Protein AF-A0A356E3Y5-F1 (afdb_monomer_lite)

Radius of gyration: 15.41 Å; chains: 1; bounding box: 36×30×42 Å

pLDDT: mean 76.11, std 13.59, range [34.47, 90.25]

Structure (mmCIF, N/CA/C/O backbone):
data_AF-A0A356E3Y5-F1
#
_entry.id   AF-A0A356E3Y5-F1
#
loop_
_atom_site.group_PDB
_atom_site.id
_atom_site.type_symbol
_atom_site.label_atom_id
_atom_site.label_alt_id
_atom_site.label_comp_id
_atom_site.label_asym_id
_atom_site.label_entity_id
_atom_site.label_seq_id
_atom_site.pdbx_PDB_ins_code
_atom_site.Cartn_x
_atom_site.Cartn_y
_atom_site.Cartn_z
_atom_site.occupancy
_atom_site.B_iso_or_equiv
_atom_site.auth_seq_id
_atom_site.auth_comp_id
_atom_site.auth_asym_id
_atom_site.auth_atom_id
_atom_site.pdbx_PDB_model_num
ATOM 1 N N . GLU A 1 1 ? -24.218 -9.425 7.851 1.00 43.59 1 GLU A N 1
ATOM 2 C CA . GLU A 1 1 ? -22.806 -9.278 8.268 1.00 43.59 1 GLU A CA 1
ATOM 3 C C . GLU A 1 1 ? -22.365 -7.830 8.104 1.00 43.59 1 GLU A C 1
ATOM 5 O O . GLU A 1 1 ? -22.901 -7.154 7.236 1.00 43.59 1 GLU A O 1
ATOM 10 N N . ALA A 1 2 ? -21.460 -7.327 8.948 1.00 52.69 2 ALA A N 1
ATOM 11 C CA . ALA A 1 2 ? -20.841 -6.020 8.716 1.00 52.69 2 ALA A CA 1
ATOM 12 C C . ALA A 1 2 ? -19.792 -6.172 7.606 1.00 52.69 2 ALA A C 1
ATOM 14 O O . ALA A 1 2 ? -19.035 -7.141 7.642 1.00 52.69 2 ALA A O 1
ATOM 15 N N . GLU A 1 3 ? -19.762 -5.256 6.633 1.00 55.31 3 GLU A N 1
ATOM 16 C CA . GLU A 1 3 ? -18.768 -5.289 5.555 1.00 55.31 3 GLU A CA 1
ATOM 17 C C . GLU A 1 3 ? -17.345 -5.389 6.133 1.00 55.31 3 GLU A C 1
ATOM 19 O O . GLU A 1 3 ? -17.031 -4.707 7.117 1.00 55.31 3 GLU A O 1
ATOM 24 N N . PRO A 1 4 ? -16.475 -6.239 5.559 1.00 58.53 4 PRO A N 1
ATOM 25 C CA . PRO A 1 4 ? -15.102 -6.349 6.018 1.00 58.53 4 PRO A CA 1
ATOM 26 C C . PRO A 1 4 ? -14.394 -4.999 5.862 1.00 58.53 4 PRO A C 1
ATOM 28 O O . PRO A 1 4 ? -14.487 -4.341 4.825 1.00 58.53 4 PRO A O 1
ATOM 31 N N . HIS A 1 5 ? -13.668 -4.590 6.904 1.00 66.00 5 HIS A N 1
ATOM 32 C CA . HIS A 1 5 ? -12.854 -3.377 6.884 1.00 66.00 5 HIS A CA 1
ATOM 33 C C . HIS A 1 5 ? -11.928 -3.383 5.660 1.00 66.00 5 HIS A C 1
ATOM 35 O O . HIS A 1 5 ? -11.072 -4.257 5.515 1.00 66.00 5 HIS A O 1
ATOM 41 N N . CYS A 1 6 ? -12.107 -2.412 4.765 1.00 71.00 6 CYS A N 1
ATOM 42 C CA . CYS A 1 6 ? -11.373 -2.375 3.508 1.00 71.00 6 CYS A CA 1
ATOM 43 C C . CYS A 1 6 ? -10.046 -1.613 3.672 1.00 71.00 6 CYS A C 1
ATOM 45 O O . CYS A 1 6 ? -10.034 -0.407 3.944 1.00 71.00 6 CYS A O 1
ATOM 47 N N . PHE A 1 7 ? -8.934 -2.321 3.459 1.00 81.75 7 PHE A N 1
ATOM 48 C CA . PHE A 1 7 ? -7.602 -1.750 3.258 1.00 81.75 7 PHE A CA 1
ATOM 49 C C . PHE A 1 7 ? -7.398 -1.499 1.762 1.00 81.75 7 PHE A C 1
ATOM 51 O O . PHE A 1 7 ? -7.470 -2.421 0.950 1.00 81.75 7 PHE A O 1
ATOM 58 N N . SER A 1 8 ? -7.177 -0.246 1.376 1.00 83.75 8 SER A N 1
ATOM 59 C CA . SER A 1 8 ? -6.909 0.129 -0.011 1.00 83.75 8 SER A CA 1
ATOM 60 C C . SER A 1 8 ? -5.586 0.868 -0.111 1.00 83.75 8 SER A C 1
ATOM 62 O O . SER A 1 8 ? -5.288 1.764 0.677 1.00 83.75 8 SER A O 1
ATOM 64 N N . VAL A 1 9 ? -4.817 0.531 -1.138 1.00 81.94 9 VAL A N 1
ATOM 65 C CA . VAL A 1 9 ? -3.575 1.221 -1.463 1.00 81.94 9 VAL A CA 1
ATOM 66 C C . VAL A 1 9 ? -3.765 1.959 -2.776 1.00 81.94 9 VAL A C 1
ATOM 68 O O . VAL A 1 9 ? -4.138 1.363 -3.785 1.00 81.94 9 VAL A O 1
ATOM 71 N N . LEU A 1 10 ? -3.517 3.263 -2.759 1.00 81.56 10 LEU A N 1
ATOM 72 C CA . LEU A 1 10 ? -3.509 4.099 -3.947 1.00 81.56 10 LEU A CA 1
ATOM 73 C C . LEU A 1 10 ? -2.078 4.216 -4.453 1.00 81.56 10 LEU A C 1
ATOM 75 O O . LEU A 1 10 ? -1.182 4.714 -3.768 1.00 81.56 10 LEU A O 1
ATOM 79 N N . LEU A 1 11 ? -1.873 3.737 -5.671 1.00 77.12 11 LEU A N 1
ATOM 80 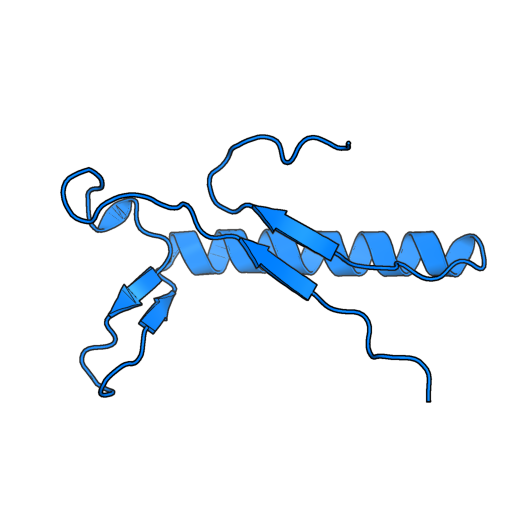C CA . LEU A 1 11 ? -0.593 3.830 -6.348 1.00 77.12 11 LEU A CA 1
ATOM 81 C C . LEU A 1 11 ? -0.495 5.170 -7.089 1.00 77.12 11 LEU A C 1
ATOM 83 O O . LEU A 1 11 ? -1.508 5.646 -7.612 1.00 77.12 11 LEU A O 1
ATOM 87 N N . PRO A 1 12 ? 0.706 5.773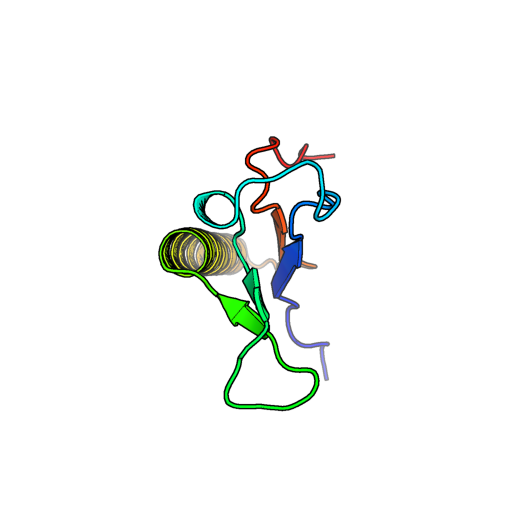 -7.172 1.00 71.38 12 PRO A N 1
ATOM 88 C CA . PRO A 1 12 ? 0.927 6.961 -7.981 1.00 71.38 12 PRO A CA 1
ATOM 89 C C . PRO A 1 12 ? 0.426 6.745 -9.401 1.00 71.38 12 PRO A C 1
ATOM 91 O O . PRO A 1 12 ? 0.841 5.811 -10.091 1.00 71.38 12 PRO A O 1
ATOM 94 N N . LYS A 1 13 ? -0.412 7.666 -9.872 1.00 68.00 13 LYS A N 1
ATOM 95 C CA . LYS A 1 13 ? -0.853 7.705 -11.264 1.00 68.00 13 LYS A CA 1
ATOM 96 C C . LYS A 1 13 ? 0.234 8.366 -12.121 1.00 68.00 13 LYS A C 1
ATOM 98 O O . LYS A 1 13 ? 0.030 9.444 -12.661 1.00 68.00 13 LYS A O 1
ATOM 103 N N . ARG A 1 14 ? 1.420 7.753 -12.199 1.00 65.06 14 ARG A N 1
ATOM 104 C CA . ARG A 1 14 ? 2.513 8.230 -13.064 1.00 65.06 14 ARG A CA 1
ATOM 105 C C . ARG A 1 14 ? 2.396 7.604 -14.447 1.00 65.06 14 ARG A C 1
ATOM 107 O O . ARG A 1 14 ? 2.166 6.396 -14.567 1.00 65.06 14 ARG A O 1
ATOM 114 N N . LYS A 1 15 ? 2.571 8.401 -15.506 1.00 60.81 15 LYS A N 1
ATOM 115 C CA . LYS A 1 15 ? 2.674 7.837 -16.856 1.00 60.81 15 LYS A CA 1
ATOM 116 C C . LYS A 1 15 ? 3.964 7.026 -16.958 1.00 60.81 15 LYS A C 1
ATOM 118 O O . LYS A 1 15 ? 4.989 7.393 -16.391 1.00 60.81 15 LYS A O 1
ATOM 123 N N . LYS A 1 16 ? 3.941 5.939 -17.737 1.00 60.44 16 LYS A N 1
ATOM 124 C CA . LYS A 1 16 ? 5.135 5.107 -17.990 1.00 60.44 16 LYS A CA 1
ATOM 125 C C . LYS A 1 16 ? 6.318 5.909 -18.563 1.00 60.44 16 LYS A C 1
ATOM 127 O O . LYS A 1 16 ? 7.448 5.465 -18.421 1.00 60.44 16 LYS A O 1
ATOM 132 N N . SER A 1 17 ? 6.072 7.050 -19.203 1.00 63.56 17 SER A N 1
ATOM 133 C CA . SER A 1 17 ? 7.100 7.946 -19.747 1.00 63.56 17 SER A CA 1
ATOM 134 C C . SER A 1 17 ? 7.749 8.867 -18.707 1.00 63.56 17 SER A C 1
ATOM 136 O O . SER A 1 17 ? 8.786 9.446 -18.992 1.00 63.56 17 SER A O 1
ATOM 138 N N . GLU A 1 18 ? 7.147 9.024 -17.526 1.00 64.19 18 GLU A N 1
ATOM 139 C CA . GLU A 1 18 ? 7.519 10.040 -16.525 1.00 64.19 18 GLU A CA 1
ATOM 140 C C . GLU A 1 18 ? 8.222 9.440 -15.295 1.00 64.19 18 GLU A C 1
ATOM 142 O O . GLU A 1 18 ? 8.592 10.170 -14.383 1.00 64.19 18 GLU A O 1
ATOM 147 N N . ALA A 1 19 ? 8.389 8.114 -15.237 1.00 61.28 19 ALA A N 1
ATOM 148 C CA . ALA A 1 19 ? 9.000 7.428 -14.100 1.00 61.28 19 ALA A CA 1
ATOM 149 C C . ALA A 1 19 ? 10.010 6.378 -14.563 1.00 61.28 19 ALA A C 1
ATOM 151 O O . ALA A 1 19 ? 9.646 5.438 -15.294 1.00 61.28 19 ALA A O 1
ATOM 152 N N . LEU A 1 20 ? 11.249 6.504 -14.072 1.00 65.62 20 LEU A N 1
ATOM 153 C CA . LEU A 1 20 ? 12.249 5.438 -14.126 1.00 65.62 20 LEU A CA 1
ATOM 154 C C . LEU A 1 20 ? 11.654 4.167 -13.507 1.00 65.62 20 LEU A C 1
ATOM 156 O O . LEU A 1 20 ? 10.842 4.238 -12.586 1.00 65.62 20 LEU A O 1
ATOM 160 N N . ILE A 1 21 ? 12.017 2.991 -14.028 1.00 62.62 21 ILE A N 1
ATOM 161 C CA . ILE A 1 21 ? 11.473 1.706 -13.548 1.00 62.62 21 ILE A CA 1
ATOM 162 C C . ILE A 1 21 ? 11.725 1.529 -12.042 1.00 62.62 21 ILE A C 1
ATOM 164 O O . ILE A 1 21 ? 10.866 1.001 -11.340 1.00 62.62 21 ILE A O 1
ATOM 168 N N . GLU A 1 22 ? 12.854 2.038 -11.552 1.00 59.78 22 GLU A N 1
ATOM 169 C CA . GLU A 1 22 ? 13.270 2.015 -10.145 1.00 59.78 22 GLU A CA 1
ATOM 170 C C . GLU A 1 22 ? 12.365 2.849 -9.226 1.00 59.78 22 GLU A C 1
ATOM 172 O O . GLU A 1 22 ? 12.217 2.537 -8.048 1.00 59.78 22 GLU A O 1
ATOM 177 N N . GLU A 1 23 ? 11.688 3.861 -9.770 1.00 65.81 23 GLU A N 1
ATOM 178 C CA . GLU A 1 23 ? 10.737 4.701 -9.035 1.00 65.81 23 GLU A CA 1
ATOM 179 C C . GLU A 1 23 ? 9.310 4.132 -9.040 1.00 65.81 23 GLU A C 1
ATOM 181 O O . GLU A 1 23 ? 8.385 4.724 -8.478 1.00 65.81 23 GLU A O 1
ATOM 186 N N . ARG A 1 24 ? 9.088 2.993 -9.707 1.00 74.19 24 ARG A N 1
ATOM 187 C CA . ARG A 1 24 ? 7.767 2.363 -9.775 1.00 74.19 24 ARG A CA 1
ATOM 188 C C . ARG A 1 24 ? 7.591 1.424 -8.598 1.00 74.19 24 ARG A C 1
ATOM 190 O O . ARG A 1 24 ? 8.420 0.556 -8.355 1.00 74.19 24 ARG A O 1
ATOM 197 N N . PHE A 1 25 ? 6.456 1.531 -7.916 1.00 80.31 25 PHE A N 1
ATOM 198 C CA . PHE A 1 25 ? 6.089 0.591 -6.853 1.00 80.31 25 PHE A CA 1
ATOM 199 C C . PHE A 1 25 ? 5.556 -0.739 -7.383 1.00 80.31 25 PHE A C 1
ATOM 201 O O . PHE A 1 25 ? 5.622 -1.738 -6.676 1.00 80.31 25 PHE A O 1
ATOM 208 N N . ILE A 1 26 ? 5.055 -0.760 -8.621 1.00 85.12 26 ILE A N 1
ATOM 209 C CA . ILE A 1 26 ? 4.600 -1.970 -9.305 1.00 85.12 26 ILE A CA 1
ATOM 210 C C . ILE A 1 26 ? 5.164 -2.034 -10.723 1.00 85.12 26 ILE A C 1
ATOM 212 O O . ILE A 1 26 ? 5.280 -1.018 -11.414 1.00 85.12 26 ILE A O 1
ATOM 216 N N . ILE A 1 27 ? 5.484 -3.240 -11.175 1.00 85.00 27 ILE A N 1
ATOM 217 C CA . ILE A 1 27 ? 5.959 -3.528 -12.531 1.00 85.00 27 ILE A CA 1
ATOM 218 C C . ILE A 1 27 ? 5.218 -4.746 -13.093 1.00 85.00 27 ILE A C 1
ATOM 220 O O . ILE A 1 27 ? 4.745 -5.567 -12.306 1.00 85.00 27 ILE A O 1
ATOM 224 N N . PRO A 1 28 ? 5.087 -4.884 -14.426 1.00 86.19 28 PRO A N 1
ATOM 225 C CA . PRO A 1 28 ? 4.522 -6.090 -15.022 1.00 86.19 28 PRO A CA 1
ATOM 226 C C . PRO A 1 28 ? 5.272 -7.340 -14.556 1.00 86.19 28 PRO A C 1
ATOM 228 O O . PRO A 1 28 ? 6.505 -7.336 -14.470 1.00 86.19 28 PRO A O 1
ATOM 231 N N . ASP A 1 29 ? 4.534 -8.404 -14.262 1.00 86.44 29 ASP A N 1
ATOM 232 C CA . ASP A 1 29 ? 5.128 -9.703 -13.981 1.00 86.44 29 ASP A CA 1
ATOM 233 C C . ASP A 1 29 ? 5.416 -10.423 -15.303 1.00 86.44 29 ASP A C 1
ATOM 235 O O . ASP A 1 29 ? 4.507 -10.787 -16.041 1.00 86.44 29 ASP A O 1
ATOM 239 N N . GLY A 1 30 ? 6.696 -10.635 -15.614 1.00 84.25 30 GLY A N 1
ATOM 240 C CA . GLY A 1 30 ? 7.105 -11.346 -16.828 1.00 84.25 30 GLY A CA 1
ATOM 241 C C . GLY A 1 30 ? 6.739 -12.834 -16.834 1.00 84.25 30 GLY A C 1
ATOM 242 O O . GLY A 1 30 ? 6.851 -13.475 -17.874 1.00 84.25 30 GLY A O 1
ATOM 243 N N . ARG A 1 31 ? 6.321 -13.394 -15.691 1.00 86.81 31 ARG A N 1
ATOM 244 C CA . ARG A 1 31 ? 5.946 -14.809 -15.547 1.00 86.81 31 ARG A CA 1
ATOM 245 C C . ARG A 1 31 ? 4.452 -15.054 -15.746 1.00 86.81 31 ARG A C 1
ATOM 247 O O . ARG A 1 31 ? 4.067 -16.184 -16.027 1.00 86.81 31 ARG A O 1
ATOM 254 N N . LEU A 1 32 ? 3.619 -14.025 -15.582 1.00 86.06 32 LEU A N 1
ATOM 255 C CA . LEU A 1 32 ? 2.163 -14.144 -15.557 1.00 86.06 32 LEU A CA 1
ATOM 256 C C . LEU A 1 32 ? 1.524 -13.107 -16.482 1.00 86.06 32 LEU A C 1
ATOM 258 O O . LEU A 1 32 ? 1.757 -11.905 -16.362 1.00 86.06 32 LEU A O 1
ATOM 262 N N . CYS A 1 33 ? 0.665 -13.565 -17.393 1.00 83.00 33 CYS A N 1
ATOM 263 C CA . CYS A 1 33 ? -0.061 -12.665 -18.286 1.00 83.00 33 CYS A CA 1
ATOM 264 C C . CYS A 1 33 ? -0.958 -11.709 -17.477 1.00 83.00 33 CYS A C 1
ATOM 266 O O . CYS A 1 33 ? -1.584 -12.114 -16.497 1.00 83.00 33 CYS A O 1
ATOM 268 N N . ASN A 1 34 ? -1.014 -10.436 -17.884 1.00 83.00 34 ASN A N 1
ATOM 269 C CA . ASN A 1 34 ? -1.837 -9.384 -17.269 1.00 83.00 34 ASN A CA 1
ATOM 270 C C . ASN A 1 34 ? -1.640 -9.182 -15.755 1.00 83.00 34 ASN A C 1
ATOM 272 O O . ASN A 1 34 ? -2.502 -8.610 -15.091 1.00 83.00 34 ASN A O 1
ATOM 276 N N . SER A 1 35 ? -0.505 -9.618 -15.211 1.00 85.31 35 SER A N 1
ATOM 277 C CA . SER A 1 35 ? -0.204 -9.506 -13.788 1.00 85.31 35 SER A CA 1
ATOM 278 C C . SER A 1 35 ? 0.856 -8.442 -13.523 1.00 85.31 35 SER A C 1
ATOM 280 O O . SER A 1 35 ? 1.675 -8.109 -14.383 1.00 85.31 35 SER A O 1
ATOM 282 N N . TYR A 1 36 ? 0.836 -7.901 -12.309 1.00 85.88 36 TYR A N 1
ATOM 283 C CA . TYR A 1 36 ? 1.813 -6.939 -11.816 1.00 85.88 36 TYR A CA 1
ATOM 284 C C . TYR A 1 36 ? 2.364 -7.438 -10.487 1.00 85.88 36 TYR A C 1
ATOM 286 O O . TYR A 1 36 ? 1.638 -8.040 -9.697 1.00 85.88 36 TYR A O 1
ATOM 294 N N . ARG A 1 37 ? 3.632 -7.143 -10.223 1.00 87.38 37 ARG A N 1
ATOM 295 C CA . ARG A 1 37 ? 4.289 -7.411 -8.944 1.00 87.38 37 ARG A CA 1
ATOM 296 C C . ARG A 1 37 ? 4.813 -6.124 -8.337 1.00 87.38 37 ARG A C 1
ATOM 298 O O . ARG A 1 37 ? 5.158 -5.189 -9.066 1.00 87.38 37 ARG A O 1
ATOM 305 N N . PHE A 1 38 ? 4.899 -6.090 -7.014 1.00 86.88 38 PHE A N 1
ATOM 306 C CA . PHE A 1 38 ? 5.575 -5.000 -6.330 1.00 86.88 38 PHE A CA 1
ATOM 307 C C . PHE A 1 38 ? 7.085 -5.058 -6.596 1.00 86.88 38 PHE A C 1
ATOM 309 O O . PHE A 1 38 ? 7.674 -6.124 -6.788 1.00 86.88 38 PHE A O 1
ATOM 316 N N . THR A 1 39 ? 7.708 -3.889 -6.660 1.00 86.31 39 THR A N 1
ATOM 317 C CA . THR A 1 39 ? 9.167 -3.754 -6.569 1.00 86.31 39 THR A CA 1
ATOM 318 C C . THR A 1 39 ? 9.583 -3.769 -5.099 1.00 86.31 39 THR A C 1
ATOM 320 O O . THR A 1 39 ? 8.739 -3.549 -4.235 1.00 86.31 39 THR A O 1
ATOM 323 N N . ALA A 1 40 ? 10.869 -3.955 -4.784 1.00 87.25 40 ALA A N 1
ATOM 324 C CA . ALA A 1 40 ? 11.331 -3.913 -3.390 1.00 87.25 40 ALA A CA 1
ATOM 325 C C . ALA A 1 40 ? 10.958 -2.595 -2.658 1.00 87.25 40 ALA A C 1
ATOM 327 O O . ALA A 1 40 ? 10.446 -2.664 -1.538 1.00 87.25 40 ALA A O 1
ATOM 328 N N . PRO A 1 41 ? 11.085 -1.397 -3.274 1.00 83.44 41 PRO A N 1
ATOM 329 C CA . PRO A 1 41 ? 10.540 -0.167 -2.691 1.00 83.44 41 PRO A CA 1
ATOM 330 C C . PRO A 1 41 ? 9.016 -0.201 -2.497 1.00 83.44 41 PRO A C 1
ATOM 332 O O . PRO A 1 41 ? 8.505 0.317 -1.504 1.00 83.44 41 PRO A O 1
ATOM 335 N N . GLY A 1 42 ? 8.281 -0.816 -3.431 1.00 84.88 42 GLY A N 1
ATOM 336 C CA . GLY A 1 42 ? 6.831 -1.007 -3.342 1.00 84.88 42 GLY A CA 1
ATOM 337 C C . GLY A 1 42 ? 6.419 -1.912 -2.189 1.00 84.88 42 GLY A C 1
ATOM 338 O O . GLY A 1 42 ? 5.502 -1.565 -1.449 1.00 84.88 42 GLY A O 1
ATOM 339 N N . GLU A 1 43 ? 7.128 -3.020 -1.991 1.00 89.25 43 GLU A N 1
ATOM 340 C CA . GLU A 1 43 ? 6.925 -3.941 -0.871 1.00 89.25 43 GLU A CA 1
ATOM 341 C C . GLU A 1 43 ? 7.214 -3.261 0.468 1.00 89.25 43 GLU A C 1
ATOM 343 O O . GLU A 1 43 ? 6.403 -3.357 1.388 1.00 89.25 43 GLU A O 1
ATOM 348 N N . ALA A 1 44 ? 8.309 -2.500 0.569 1.00 88.12 44 ALA A N 1
ATOM 349 C CA . ALA A 1 44 ? 8.635 -1.744 1.777 1.00 88.12 44 ALA A CA 1
ATOM 350 C C . ALA A 1 44 ? 7.532 -0.729 2.130 1.00 88.12 44 ALA A C 1
ATOM 352 O O . ALA A 1 44 ? 7.091 -0.643 3.279 1.00 88.12 44 ALA A O 1
ATOM 353 N N . LYS A 1 45 ? 7.025 0.002 1.129 1.00 84.81 45 LYS A N 1
ATOM 354 C CA . LYS A 1 45 ? 5.927 0.964 1.305 1.00 84.81 45 LYS A CA 1
ATOM 355 C C . LYS A 1 45 ? 4.596 0.293 1.642 1.00 84.81 45 LYS A C 1
ATOM 357 O O . LYS A 1 45 ? 3.843 0.813 2.469 1.00 84.81 45 LYS A O 1
ATOM 362 N N . LEU A 1 46 ? 4.313 -0.865 1.050 1.00 87.62 46 LEU A N 1
ATOM 363 C CA . LEU A 1 46 ? 3.143 -1.674 1.380 1.00 87.62 46 LEU A CA 1
ATOM 364 C C . LEU A 1 46 ? 3.212 -2.180 2.826 1.00 87.62 46 LEU A C 1
ATOM 366 O O . LEU A 1 46 ? 2.235 -2.050 3.562 1.00 87.62 46 LEU A O 1
ATOM 370 N N . ALA A 1 47 ? 4.367 -2.686 3.259 1.00 90.25 47 ALA A N 1
ATOM 371 C CA . ALA A 1 47 ? 4.577 -3.136 4.630 1.00 90.25 47 ALA A CA 1
ATOM 372 C C . ALA A 1 47 ? 4.357 -1.993 5.636 1.00 90.25 47 ALA A C 1
ATOM 374 O O . ALA A 1 47 ? 3.655 -2.178 6.631 1.00 90.25 47 ALA A O 1
ATOM 375 N N . GLU A 1 48 ? 4.877 -0.794 5.356 1.00 88.88 48 GLU A N 1
ATOM 376 C CA . GLU A 1 48 ? 4.644 0.411 6.166 1.00 88.88 48 GLU A CA 1
ATOM 377 C C . GLU A 1 48 ? 3.143 0.760 6.262 1.00 88.88 48 GLU A C 1
ATOM 379 O O . GLU A 1 48 ? 2.632 1.099 7.333 1.00 88.88 48 GLU A O 1
ATOM 384 N N . ALA A 1 49 ? 2.407 0.665 5.149 1.00 87.44 49 ALA A N 1
ATOM 385 C CA . ALA A 1 49 ? 0.966 0.915 5.110 1.00 87.44 49 ALA A CA 1
ATOM 386 C C . ALA A 1 49 ? 0.173 -0.106 5.945 1.00 87.44 49 ALA A C 1
ATOM 388 O O . ALA A 1 49 ? -0.719 0.283 6.701 1.00 87.44 49 ALA A O 1
ATOM 389 N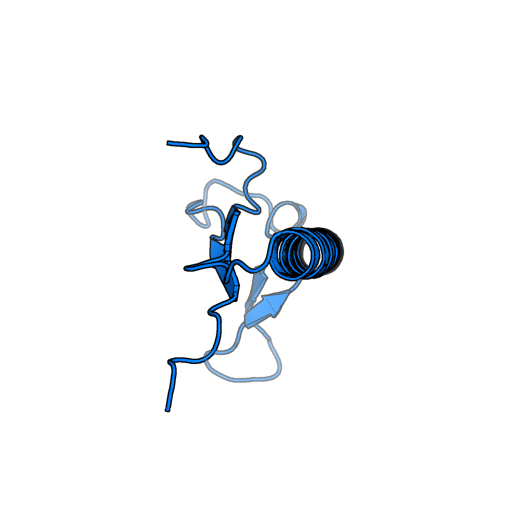 N . VAL A 1 50 ? 0.530 -1.391 5.861 1.00 89.00 50 VAL A N 1
ATOM 390 C CA . VAL A 1 50 ? -0.091 -2.470 6.647 1.00 89.00 50 VAL A CA 1
ATOM 391 C C . VAL A 1 50 ? 0.163 -2.281 8.145 1.00 89.00 50 VAL A C 1
ATOM 393 O O . VAL A 1 50 ? -0.767 -2.384 8.945 1.00 89.00 50 VAL A O 1
ATOM 396 N N . HIS A 1 51 ? 1.387 -1.923 8.545 1.00 89.88 51 HIS A N 1
ATOM 397 C CA . HIS A 1 51 ? 1.695 -1.635 9.951 1.00 89.88 51 HIS A CA 1
ATOM 398 C C . HIS A 1 51 ? 0.851 -0.476 10.497 1.00 89.88 51 HIS A C 1
ATOM 400 O O . HIS A 1 51 ? 0.282 -0.585 11.586 1.00 89.88 51 HIS A O 1
ATOM 406 N N . ARG A 1 52 ? 0.714 0.614 9.727 1.00 86.25 52 ARG A N 1
ATOM 407 C CA . ARG A 1 52 ? -0.140 1.751 10.104 1.00 86.25 52 ARG A CA 1
ATOM 408 C C . ARG A 1 52 ? -1.608 1.350 10.219 1.00 86.25 52 ARG A C 1
ATOM 410 O O . ARG A 1 52 ? -2.243 1.723 11.201 1.00 86.25 52 ARG A O 1
ATOM 417 N N . TYR A 1 53 ? -2.117 0.543 9.289 1.00 86.69 53 TYR A N 1
ATOM 418 C CA . TYR A 1 53 ? -3.482 0.021 9.356 1.00 86.69 53 TYR A CA 1
ATOM 419 C C . TYR A 1 53 ? -3.735 -0.740 10.662 1.00 86.69 53 TYR A C 1
ATOM 421 O O . TYR A 1 53 ? -4.675 -0.417 11.387 1.00 86.69 53 TYR A O 1
ATOM 429 N N . HIS A 1 54 ? -2.865 -1.689 11.018 1.00 87.38 54 HIS A N 1
ATOM 430 C CA . HIS A 1 54 ? -3.010 -2.445 12.264 1.00 87.38 54 HIS A CA 1
ATOM 431 C C . HIS A 1 54 ? -2.934 -1.556 13.512 1.00 87.38 54 HIS A C 1
ATOM 433 O O . HIS A 1 54 ? -3.671 -1.786 14.472 1.00 87.38 54 HIS A O 1
ATOM 439 N N . ALA A 1 55 ? -2.078 -0.531 13.511 1.00 88.44 55 ALA A N 1
ATOM 440 C CA . ALA A 1 55 ? -2.017 0.437 14.603 1.00 88.44 55 ALA A CA 1
ATOM 441 C C . ALA A 1 55 ? -3.325 1.241 14.729 1.00 88.44 55 ALA A C 1
ATOM 443 O O . ALA A 1 55 ? -3.841 1.406 15.836 1.00 88.44 55 ALA A O 1
ATOM 444 N N . THR A 1 56 ? -3.897 1.686 13.605 1.00 85.56 56 THR A N 1
ATOM 445 C CA . THR A 1 56 ? -5.191 2.381 13.572 1.00 85.56 56 THR A CA 1
ATOM 446 C C . THR A 1 56 ? -6.325 1.482 14.054 1.00 85.56 56 THR A C 1
ATOM 448 O O . THR A 1 56 ? -7.116 1.919 14.884 1.00 85.56 56 THR A O 1
ATOM 451 N N . VAL A 1 57 ? -6.386 0.225 13.606 1.00 86.44 57 VAL A N 1
ATOM 452 C CA . VAL A 1 57 ? -7.393 -0.744 14.070 1.00 86.44 57 VAL A CA 1
ATOM 453 C C . VAL A 1 57 ? -7.329 -0.895 15.592 1.00 86.44 57 VAL A C 1
ATOM 455 O O . VAL A 1 57 ? -8.334 -0.669 16.261 1.00 86.44 57 VAL A O 1
ATOM 458 N N . LYS A 1 58 ? -6.134 -1.136 16.152 1.00 87.81 58 LYS A N 1
ATOM 459 C CA . LYS A 1 58 ? -5.935 -1.244 17.609 1.00 87.81 58 LYS A CA 1
ATOM 460 C C . LYS A 1 58 ? -6.369 0.012 18.369 1.00 87.81 58 LYS A C 1
ATOM 462 O O . LYS A 1 58 ? -6.872 -0.085 19.485 1.00 87.81 58 LYS A O 1
ATOM 467 N N . LEU A 1 59 ? -6.149 1.201 17.806 1.00 87.62 59 LEU A N 1
ATOM 468 C CA . LEU A 1 59 ? -6.592 2.457 18.416 1.00 87.62 59 LEU A CA 1
ATOM 469 C C . LEU A 1 59 ? -8.122 2.573 18.423 1.00 87.62 59 LEU A C 1
ATOM 471 O O . LEU A 1 59 ? -8.696 2.948 19.441 1.00 87.62 59 LEU A O 1
ATOM 475 N N . TYR A 1 60 ? -8.773 2.252 17.304 1.00 85.31 60 TYR A N 1
ATOM 476 C CA . TYR A 1 60 ? -10.230 2.318 17.173 1.00 85.31 60 TYR A CA 1
ATOM 477 C C . TYR A 1 60 ? -10.932 1.318 18.100 1.00 85.3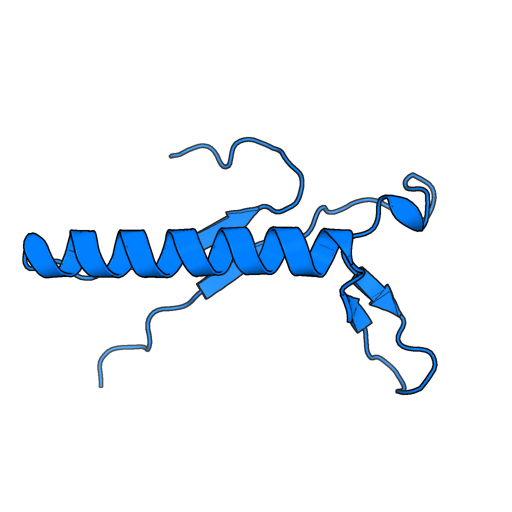1 60 TYR A C 1
ATOM 479 O O . TYR A 1 60 ? -11.902 1.685 18.764 1.00 85.31 60 TYR A O 1
ATOM 487 N N . GLU A 1 61 ? -10.383 0.109 18.232 1.00 87.00 61 GLU A N 1
ATOM 488 C CA . GLU A 1 61 ? -10.848 -0.896 19.194 1.00 87.00 61 GLU A CA 1
ATOM 489 C C . GLU A 1 61 ? -10.829 -0.361 20.634 1.00 87.00 61 GLU A C 1
ATOM 491 O O . GLU A 1 61 ? -11.820 -0.497 21.351 1.00 87.00 61 GLU A O 1
ATOM 496 N N . LYS A 1 62 ? -9.751 0.328 21.044 1.00 89.31 62 LYS A N 1
ATOM 497 C CA . LYS A 1 62 ? -9.627 0.907 22.398 1.00 89.31 62 LYS A CA 1
ATOM 498 C C . LYS A 1 62 ? -10.694 1.951 22.727 1.00 89.31 62 LYS A C 1
ATOM 500 O O . LYS A 1 62 ? -11.011 2.129 23.898 1.00 89.31 62 LYS A O 1
ATOM 505 N N . ILE A 1 63 ? -11.227 2.646 21.724 1.00 90.00 63 ILE A N 1
ATOM 506 C CA . ILE A 1 63 ? -12.260 3.680 21.902 1.00 90.00 63 ILE A CA 1
ATOM 507 C C . ILE A 1 63 ? -13.667 3.179 21.544 1.00 90.00 63 ILE A C 1
ATOM 509 O O . ILE A 1 63 ? -14.582 3.988 21.393 1.00 90.00 63 ILE A O 1
ATOM 513 N N . GLY A 1 64 ? -13.849 1.863 21.372 1.00 85.44 64 GLY A N 1
ATOM 514 C CA . GLY A 1 64 ? -15.143 1.259 21.043 1.00 85.44 64 GLY A CA 1
ATOM 515 C C . GLY A 1 64 ? -15.687 1.669 19.672 1.00 85.44 64 GLY A C 1
ATOM 516 O O . GLY A 1 64 ? -16.899 1.666 19.461 1.00 85.44 64 GLY A O 1
ATOM 517 N N . ARG A 1 65 ? -14.810 2.059 18.738 1.00 82.56 65 ARG A N 1
ATOM 518 C CA . ARG A 1 65 ? -15.177 2.461 17.374 1.00 82.56 65 ARG A CA 1
ATOM 519 C C . ARG A 1 65 ? -14.670 1.455 16.349 1.00 82.56 65 ARG A C 1
ATOM 521 O O . ARG A 1 65 ? -13.773 0.660 16.605 1.00 82.56 65 ARG A O 1
ATOM 528 N N . ARG A 1 66 ? -15.238 1.526 15.147 1.00 74.25 66 ARG A N 1
ATOM 529 C CA . ARG A 1 66 ? -14.810 0.752 13.979 1.00 74.25 66 ARG A CA 1
ATOM 530 C C . ARG A 1 66 ? -14.211 1.683 12.923 1.00 74.25 66 ARG A C 1
ATOM 532 O O . ARG A 1 66 ? -14.798 2.735 12.670 1.00 74.25 66 ARG A O 1
ATOM 539 N N . PRO A 1 67 ? -13.065 1.342 12.312 1.00 72.62 67 PRO A N 1
ATOM 540 C CA . PRO A 1 67 ? -12.543 2.110 11.191 1.00 72.62 67 PRO A CA 1
ATOM 541 C C . PRO A 1 67 ? -13.410 1.863 9.947 1.00 72.62 67 PRO A C 1
ATOM 543 O O . PRO A 1 67 ? -13.653 0.715 9.5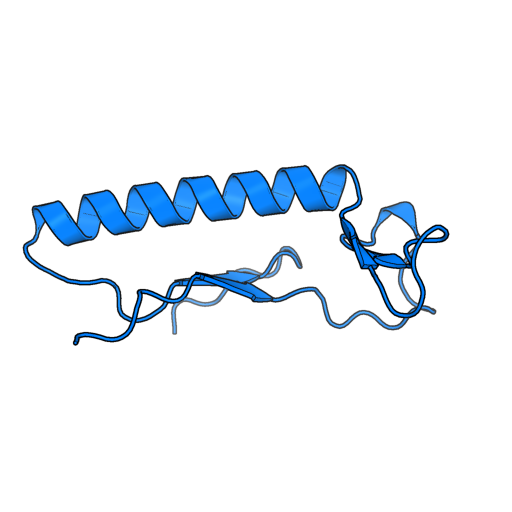77 1.00 72.62 67 PRO A O 1
ATOM 546 N N . ASN A 1 68 ? -13.875 2.936 9.299 1.00 71.56 68 ASN A N 1
ATOM 547 C CA . ASN A 1 68 ? -14.753 2.843 8.125 1.00 71.56 68 ASN A CA 1
ATOM 548 C C . ASN A 1 68 ? -13.992 2.357 6.879 1.00 71.56 68 ASN A C 1
ATOM 550 O O . ASN A 1 68 ? -14.402 1.403 6.226 1.00 71.56 68 ASN A O 1
ATOM 554 N N . ARG A 1 69 ? -12.860 2.993 6.553 1.00 78.75 69 ARG A N 1
ATOM 555 C CA . ARG A 1 69 ? -12.000 2.628 5.418 1.00 78.75 69 ARG A CA 1
ATOM 556 C C . ARG A 1 69 ? -10.588 3.143 5.658 1.00 78.75 69 ARG A C 1
ATOM 558 O O . ARG A 1 69 ? -10.426 4.289 6.068 1.00 78.75 69 ARG A O 1
ATOM 565 N N . PHE A 1 70 ? -9.578 2.323 5.380 1.00 80.00 70 PHE A N 1
ATOM 566 C CA . PHE A 1 70 ? -8.182 2.746 5.467 1.00 80.00 70 PHE A CA 1
ATOM 567 C C . PHE A 1 70 ? -7.587 2.830 4.066 1.00 80.00 70 PHE A C 1
ATOM 569 O O . PHE A 1 70 ? -7.470 1.822 3.368 1.00 80.00 70 PHE A O 1
ATOM 576 N N . VAL A 1 71 ? -7.243 4.045 3.647 1.00 80.50 71 VAL A N 1
ATOM 577 C CA . VAL A 1 71 ? -6.672 4.319 2.329 1.00 80.50 71 VAL A CA 1
ATOM 578 C C . VAL A 1 71 ? -5.291 4.929 2.516 1.00 80.50 71 VAL A C 1
ATOM 580 O O . VAL A 1 71 ? -5.159 5.948 3.187 1.00 80.50 71 VAL A O 1
ATOM 583 N N . VAL A 1 72 ? -4.268 4.321 1.916 1.00 80.06 72 VAL A N 1
ATOM 584 C CA . VAL A 1 72 ? -2.900 4.861 1.929 1.00 80.06 72 VAL A CA 1
ATOM 585 C C . VAL A 1 72 ? -2.446 5.137 0.515 1.00 80.06 72 VAL A C 1
ATOM 587 O O . VAL A 1 72 ? -2.499 4.253 -0.339 1.00 80.06 72 VAL A O 1
ATOM 590 N N . ARG A 1 73 ? -1.945 6.347 0.272 1.00 78.38 73 ARG A N 1
ATOM 591 C CA . ARG A 1 73 ? -1.240 6.666 -0.966 1.00 78.38 73 ARG A CA 1
ATOM 592 C C . ARG A 1 73 ? 0.239 6.309 -0.827 1.00 78.38 73 ARG A C 1
ATOM 594 O O . ARG A 1 73 ? 0.892 6.739 0.122 1.00 78.38 73 ARG A O 1
ATOM 601 N N . LEU A 1 74 ? 0.774 5.517 -1.759 1.00 76.50 74 LEU A N 1
ATOM 602 C CA . LEU A 1 74 ? 2.212 5.198 -1.784 1.00 76.50 74 LEU A CA 1
ATOM 603 C C . LEU A 1 74 ? 3.038 6.252 -2.523 1.00 76.50 74 LEU A C 1
ATOM 605 O O . LEU A 1 74 ? 4.259 6.205 -2.472 1.00 76.50 74 LEU A O 1
ATOM 609 N N . ASP A 1 75 ? 2.395 7.211 -3.190 1.00 68.81 75 ASP A N 1
ATOM 610 C CA . ASP A 1 75 ? 3.037 8.234 -4.021 1.00 68.81 75 ASP A CA 1
ATOM 611 C C . ASP A 1 75 ? 3.814 9.308 -3.244 1.00 68.81 75 ASP A C 1
ATOM 613 O O . ASP A 1 75 ? 4.319 10.249 -3.852 1.00 68.81 75 ASP A O 1
ATOM 617 N N . GLY A 1 76 ? 3.930 9.167 -1.920 1.00 57.34 76 GLY A N 1
ATOM 618 C CA . GLY A 1 76 ? 4.638 10.109 -1.053 1.00 57.34 76 GLY A CA 1
ATOM 619 C C . GLY A 1 76 ? 3.916 11.443 -0.885 1.00 57.34 76 GLY A C 1
ATOM 620 O O . GLY A 1 76 ? 4.383 12.286 -0.123 1.00 57.34 76 GLY A O 1
ATOM 621 N N . HIS A 1 77 ? 2.769 11.633 -1.544 1.00 59.97 77 HIS A N 1
ATOM 622 C CA . HIS A 1 77 ? 1.922 12.774 -1.268 1.00 59.97 77 HIS A CA 1
ATOM 623 C C . HIS A 1 77 ? 1.332 12.581 0.131 1.00 59.97 77 HIS A C 1
ATOM 625 O O . HIS A 1 77 ? 0.855 11.475 0.432 1.00 59.97 77 HIS A O 1
ATOM 631 N N . PRO A 1 78 ? 1.330 13.613 0.995 1.00 50.94 78 PRO A N 1
ATOM 632 C CA . PRO A 1 78 ? 0.507 13.562 2.188 1.00 50.94 78 PRO A CA 1
ATOM 633 C C . PRO A 1 78 ? -0.906 13.205 1.726 1.00 50.94 78 PRO A C 1
ATOM 635 O O . PRO A 1 78 ? -1.482 13.847 0.846 1.00 50.94 78 PRO A O 1
ATOM 638 N N . SER A 1 79 ? -1.410 12.078 2.225 1.00 52.75 79 SER A N 1
ATOM 639 C CA . SER A 1 79 ? -2.826 11.779 2.088 1.00 52.75 79 SER A CA 1
ATOM 640 C C . SER A 1 79 ? -3.488 12.801 2.989 1.00 52.75 79 SER A C 1
ATOM 642 O O . SER A 1 79 ? -3.425 12.643 4.207 1.00 52.75 79 SER A O 1
ATOM 644 N N . ASP A 1 80 ? -3.967 13.899 2.401 1.00 45.62 80 ASP A N 1
ATOM 645 C CA . ASP A 1 80 ? -4.711 14.913 3.131 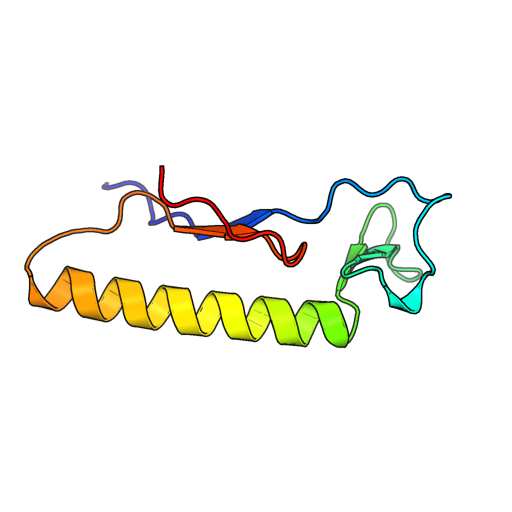1.00 45.62 80 ASP A CA 1
ATOM 646 C C . ASP A 1 80 ? -5.767 14.190 3.961 1.00 45.62 80 ASP A C 1
ATOM 648 O O . ASP A 1 80 ? -6.607 13.456 3.433 1.00 45.62 80 ASP A O 1
ATOM 652 N N . MET A 1 81 ? -5.663 14.343 5.281 1.00 37.94 81 MET A N 1
ATOM 653 C CA . MET A 1 81 ? -6.784 14.078 6.161 1.00 37.94 81 MET A CA 1
ATOM 654 C C . MET A 1 81 ? -7.812 15.164 5.851 1.00 37.94 81 MET A C 1
ATOM 656 O O . MET A 1 81 ? -7.743 16.259 6.402 1.00 37.94 81 MET A O 1
ATOM 660 N N . SER A 1 82 ? -8.686 14.888 4.888 1.00 34.47 82 SER A N 1
ATOM 661 C CA . SER A 1 82 ? -9.915 15.642 4.631 1.00 34.47 82 SER A CA 1
ATOM 662 C C . SER A 1 82 ? -11.100 14.805 5.079 1.00 34.47 82 SER A C 1
ATOM 664 O O . SER A 1 82 ? -11.146 13.616 4.684 1.00 34.47 82 SER A O 1
#

Foldseek 3Di:
DPPPAAEEEAEDPDDPVGDDPVRGQWDDDPVDPPDIDGDPLNVVLVVVLVVVVVVVQVVQVVVVHGDRYRYYYSNPPPPPPD

Secondary structure (DSSP, 8-state):
-PPPPEEEEEPP---TTSS-GGG-SEEE-TTSTT-EEE-HHHHHHHHHHHHHHHHHHHHHHHTT----EEEEESSSS-----

Sequence (82 aa):
EAEPHCFSVLLPKRKKSEALIEERFIIPDGRLCNSYRFTAPGEAKLAEAVHRYHATVKLYEKIGRRPNRFVVRLDGHPSDMS